Protein AF-B4VQJ8-F1 (afdb_monomer_lite)

Structure (mmCIF, N/CA/C/O backbone):
data_AF-B4VQJ8-F1
#
_entry.id   AF-B4VQJ8-F1
#
loop_
_atom_site.group_PDB
_atom_site.id
_atom_site.type_symbol
_atom_site.label_atom_id
_atom_site.label_alt_id
_atom_site.label_comp_id
_atom_site.label_asym_id
_atom_site.label_entity_id
_atom_site.label_seq_id
_atom_site.pdbx_PDB_ins_code
_atom_site.Cartn_x
_atom_site.Cartn_y
_atom_site.Cartn_z
_atom_site.occupancy
_atom_site.B_iso_or_equiv
_atom_site.auth_seq_id
_atom_site.auth_comp_id
_atom_site.auth_asym_id
_atom_site.auth_atom_id
_atom_site.pdbx_PDB_model_num
ATOM 1 N N . MET A 1 1 ? 27.240 -15.253 -35.446 1.00 34.94 1 MET A N 1
ATOM 2 C CA . MET A 1 1 ? 26.456 -14.001 -35.443 1.00 34.94 1 MET A CA 1
ATOM 3 C C . MET A 1 1 ? 25.886 -13.835 -34.052 1.00 34.94 1 MET A C 1
ATOM 5 O O . MET A 1 1 ? 25.059 -14.641 -33.654 1.00 34.94 1 MET A O 1
ATOM 9 N N . ILE A 1 2 ? 26.423 -12.882 -33.299 1.00 39.56 2 ILE A N 1
ATOM 10 C CA . ILE A 1 2 ? 26.014 -12.545 -31.933 1.00 39.56 2 ILE A CA 1
ATOM 11 C C . ILE A 1 2 ? 25.240 -11.239 -32.060 1.00 39.56 2 ILE A C 1
ATOM 13 O O . ILE A 1 2 ? 25.843 -10.273 -32.506 1.00 39.56 2 ILE A O 1
ATOM 17 N N . LEU A 1 3 ? 23.948 -11.214 -31.733 1.00 41.56 3 LEU A N 1
ATOM 18 C CA . LEU A 1 3 ? 23.162 -9.979 -31.613 1.00 41.56 3 LEU A CA 1
ATOM 19 C C . LEU A 1 3 ? 21.917 -10.238 -30.754 1.00 41.56 3 LEU A C 1
ATOM 21 O O . LEU A 1 3 ? 20.808 -10.287 -31.264 1.00 41.56 3 LEU A O 1
ATOM 25 N N . LEU A 1 4 ? 22.104 -10.434 -29.453 1.00 49.09 4 LEU A N 1
ATOM 26 C CA . LEU A 1 4 ? 21.057 -10.271 -28.442 1.00 49.09 4 LEU A CA 1
ATOM 27 C C . LEU A 1 4 ? 21.780 -9.966 -27.130 1.00 49.09 4 LEU A C 1
ATOM 29 O O . LEU A 1 4 ? 22.467 -10.868 -26.673 1.00 49.09 4 LEU A O 1
ATOM 33 N N . THR A 1 5 ? 21.660 -8.740 -26.595 1.00 49.84 5 THR A N 1
ATOM 34 C CA . THR A 1 5 ? 21.696 -8.372 -25.151 1.00 49.84 5 THR A CA 1
ATOM 35 C C . THR A 1 5 ? 22.215 -6.940 -24.922 1.00 49.84 5 THR A C 1
ATOM 37 O O . THR A 1 5 ? 23.310 -6.780 -24.401 1.00 49.84 5 THR A O 1
ATOM 40 N N . GLU A 1 6 ? 21.461 -5.889 -25.267 1.00 45.12 6 GLU A N 1
ATOM 41 C CA . GLU A 1 6 ? 21.788 -4.513 -24.809 1.00 45.12 6 GLU A CA 1
ATOM 42 C C . GLU A 1 6 ? 20.552 -3.625 -24.517 1.00 45.12 6 GLU A C 1
ATOM 44 O O . GLU A 1 6 ? 20.666 -2.405 -24.513 1.00 45.12 6 GLU A O 1
ATOM 49 N N . GLN A 1 7 ? 19.359 -4.184 -24.254 1.00 49.28 7 GLN A N 1
ATOM 50 C CA . GLN A 1 7 ? 18.162 -3.364 -23.941 1.00 49.28 7 GLN A CA 1
ATOM 51 C C . GLN A 1 7 ? 17.469 -3.654 -22.597 1.00 49.28 7 GLN A C 1
ATOM 53 O O . GLN A 1 7 ? 16.634 -2.859 -22.177 1.00 49.28 7 GLN A O 1
ATOM 58 N N . ASP A 1 8 ? 17.855 -4.703 -21.865 1.00 50.16 8 ASP A N 1
ATOM 59 C CA . ASP A 1 8 ? 17.151 -5.106 -20.630 1.00 50.16 8 ASP A CA 1
ATOM 60 C C . ASP A 1 8 ? 17.689 -4.454 -19.340 1.00 50.16 8 ASP A C 1
ATOM 62 O O . ASP A 1 8 ? 17.115 -4.637 -18.272 1.00 50.16 8 ASP A O 1
ATOM 66 N N . ILE A 1 9 ? 18.785 -3.687 -19.402 1.00 49.84 9 ILE A N 1
ATOM 67 C CA . ILE A 1 9 ? 19.432 -3.127 -18.196 1.00 49.84 9 ILE A CA 1
ATOM 68 C C . ILE A 1 9 ? 18.798 -1.789 -17.753 1.00 49.84 9 ILE A C 1
ATOM 70 O O . ILE A 1 9 ? 18.980 -1.380 -16.610 1.00 49.84 9 ILE A O 1
ATOM 74 N N . ASP A 1 10 ? 18.000 -1.123 -18.595 1.00 58.31 10 ASP A N 1
ATOM 75 C CA . ASP A 1 10 ? 17.595 0.276 -18.348 1.00 58.31 10 ASP A CA 1
ATOM 76 C C . ASP A 1 10 ? 16.157 0.435 -17.799 1.00 58.31 10 ASP A C 1
ATOM 78 O O . ASP A 1 10 ? 15.882 1.274 -16.939 1.00 58.31 10 ASP A O 1
ATOM 82 N N . ILE A 1 11 ? 15.213 -0.409 -18.231 1.00 59.53 11 ILE A N 1
ATOM 83 C CA . ILE A 1 11 ? 13.787 -0.257 -17.876 1.00 59.53 11 ILE A CA 1
ATOM 84 C C . ILE A 1 11 ? 13.523 -0.652 -16.415 1.00 59.53 11 ILE A C 1
ATOM 86 O O . ILE A 1 11 ? 12.780 0.036 -15.702 1.00 59.53 11 ILE A O 1
ATOM 90 N N . ASP A 1 12 ? 14.166 -1.719 -15.943 1.00 67.44 12 ASP A N 1
ATOM 91 C CA . ASP A 1 12 ? 14.008 -2.209 -14.573 1.00 67.44 12 ASP A CA 1
ATOM 92 C C . ASP A 1 12 ? 14.596 -1.235 -13.540 1.00 67.44 12 ASP A C 1
ATOM 94 O O . ASP A 1 12 ? 14.020 -1.054 -12.463 1.00 67.44 12 ASP A O 1
ATOM 98 N N . ASP A 1 13 ? 15.709 -0.568 -13.863 1.00 76.56 13 ASP A N 1
ATOM 99 C CA . ASP A 1 13 ? 16.359 0.391 -12.962 1.00 76.56 13 ASP A CA 1
ATOM 100 C C . ASP A 1 13 ? 15.559 1.698 -12.849 1.00 76.56 13 ASP A C 1
ATOM 102 O O . ASP A 1 13 ? 15.301 2.187 -11.745 1.00 76.56 13 ASP A O 1
ATOM 106 N N . ILE A 1 14 ? 15.060 2.228 -13.974 1.00 78.81 14 ILE A N 1
ATOM 107 C CA . ILE A 1 14 ? 14.169 3.400 -13.983 1.00 78.81 14 ILE A CA 1
ATOM 108 C C . ILE A 1 14 ? 12.890 3.112 -13.187 1.00 78.81 14 ILE A C 1
ATOM 110 O O . ILE A 1 14 ? 12.455 3.931 -12.370 1.00 78.81 14 ILE A O 1
ATOM 114 N N . THR A 1 15 ? 12.297 1.935 -13.387 1.00 82.44 15 THR A N 1
ATOM 115 C CA . THR A 1 15 ? 11.051 1.548 -12.716 1.00 82.44 15 THR A CA 1
ATOM 116 C C . THR A 1 15 ? 11.261 1.333 -11.219 1.00 82.44 15 THR A C 1
ATOM 118 O O . THR A 1 15 ? 10.442 1.782 -10.413 1.00 82.44 15 THR A O 1
ATOM 121 N N . ARG A 1 16 ? 12.387 0.735 -10.815 1.00 83.81 16 ARG A N 1
ATOM 122 C CA . ARG A 1 16 ? 12.763 0.574 -9.404 1.00 83.81 16 ARG A CA 1
ATOM 123 C C . ARG A 1 16 ? 12.994 1.917 -8.714 1.00 83.81 16 ARG A C 1
ATOM 125 O O . ARG A 1 16 ? 12.461 2.139 -7.630 1.00 83.81 16 ARG A O 1
ATOM 132 N N . LYS A 1 17 ? 13.700 2.851 -9.358 1.00 86.62 17 LYS A N 1
ATOM 133 C CA . LYS A 1 17 ? 13.874 4.219 -8.836 1.00 86.62 17 LYS A CA 1
ATOM 134 C C . LYS A 1 17 ? 12.536 4.935 -8.671 1.00 86.62 17 LYS A C 1
ATOM 136 O O . LYS A 1 17 ? 12.308 5.624 -7.674 1.00 86.62 17 LYS A O 1
ATOM 141 N N . ARG A 1 18 ? 11.620 4.756 -9.628 1.00 87.62 18 ARG A N 1
ATOM 142 C CA . ARG A 1 18 ? 10.264 5.310 -9.539 1.00 87.62 18 ARG A CA 1
ATOM 143 C C . ARG A 1 18 ? 9.467 4.681 -8.394 1.00 87.62 18 ARG A C 1
ATOM 145 O O . ARG A 1 18 ? 8.805 5.411 -7.663 1.00 87.62 18 ARG A O 1
ATOM 152 N N . TRP A 1 19 ? 9.571 3.368 -8.193 1.00 89.06 19 TRP A N 1
ATOM 153 C CA . TRP A 1 19 ? 8.990 2.663 -7.046 1.00 89.06 19 TRP A CA 1
ATOM 154 C C . TRP A 1 19 ? 9.498 3.214 -5.709 1.00 89.06 19 TRP A C 1
ATOM 156 O O . TRP A 1 19 ? 8.702 3.503 -4.815 1.00 89.06 19 TRP A O 1
ATOM 166 N N . GLU A 1 20 ? 10.809 3.402 -5.568 1.00 88.06 20 GLU A N 1
ATOM 167 C CA . GLU A 1 20 ? 11.395 3.918 -4.329 1.00 88.06 20 GLU A CA 1
ATOM 168 C C . GLU A 1 20 ? 10.871 5.318 -3.996 1.00 88.06 20 GLU A C 1
ATOM 170 O O . GLU A 1 20 ? 10.449 5.590 -2.867 1.00 88.06 20 GLU A O 1
ATOM 175 N N . ARG A 1 21 ? 10.843 6.189 -5.009 1.00 87.56 21 ARG A N 1
ATOM 176 C CA . ARG A 1 21 ? 10.360 7.564 -4.891 1.00 87.56 21 ARG A CA 1
ATOM 177 C C . ARG A 1 21 ? 8.866 7.635 -4.571 1.00 87.56 21 ARG A C 1
ATOM 179 O O . ARG A 1 21 ? 8.484 8.381 -3.673 1.00 87.56 21 ARG A O 1
ATOM 186 N N . ASP A 1 22 ? 8.042 6.887 -5.304 1.00 87.00 22 ASP A N 1
ATOM 187 C CA . ASP A 1 22 ? 6.585 7.050 -5.288 1.00 87.00 22 ASP A CA 1
ATOM 188 C C . ASP A 1 22 ? 5.896 6.154 -4.246 1.00 87.00 22 ASP A C 1
ATOM 190 O O . ASP A 1 22 ? 4.792 6.481 -3.816 1.00 87.00 22 ASP A O 1
ATOM 194 N N . ILE A 1 23 ? 6.513 5.039 -3.834 1.00 90.00 23 ILE A N 1
ATOM 195 C CA . ILE A 1 23 ? 5.898 4.030 -2.956 1.00 90.00 23 ILE A CA 1
ATOM 196 C C . ILE A 1 23 ? 6.717 3.801 -1.690 1.00 90.00 23 ILE A C 1
ATOM 198 O O . ILE A 1 23 ? 6.219 4.043 -0.591 1.00 90.00 23 ILE A O 1
ATOM 202 N N . TYR A 1 24 ? 7.969 3.352 -1.816 1.00 84.06 24 TYR A N 1
ATOM 203 C CA . TYR A 1 24 ? 8.758 2.898 -0.663 1.00 84.06 24 TYR A CA 1
ATOM 204 C C . TYR A 1 24 ? 8.932 4.002 0.390 1.00 84.06 24 TYR A C 1
ATOM 206 O O . TYR A 1 24 ? 8.668 3.796 1.576 1.00 84.06 24 TYR A O 1
ATOM 214 N N . ASN A 1 25 ? 9.257 5.220 -0.048 1.00 87.75 25 ASN A N 1
ATOM 215 C CA . ASN A 1 25 ? 9.428 6.366 0.849 1.00 87.75 25 ASN A CA 1
ATOM 216 C C . ASN A 1 25 ? 8.126 6.825 1.530 1.00 87.75 25 ASN A C 1
ATOM 218 O O . ASN A 1 25 ? 8.166 7.572 2.509 1.00 87.75 25 ASN A O 1
ATOM 222 N N . ARG A 1 26 ? 6.963 6.349 1.071 1.00 92.31 26 ARG A N 1
ATOM 223 C CA . ARG A 1 26 ? 5.652 6.653 1.667 1.00 92.31 26 ARG A CA 1
ATOM 224 C C . ARG A 1 26 ? 5.248 5.678 2.763 1.00 92.31 26 ARG A C 1
ATOM 226 O O . ARG A 1 26 ? 4.160 5.803 3.320 1.00 92.31 26 ARG A O 1
ATOM 233 N N . PHE A 1 27 ? 6.127 4.748 3.136 1.00 92.38 27 PHE A N 1
ATOM 234 C CA . PHE A 1 27 ? 5.904 3.843 4.261 1.00 92.38 27 PHE A CA 1
ATOM 235 C C . PHE A 1 27 ? 5.536 4.599 5.546 1.00 92.38 27 PHE A C 1
ATOM 237 O O . PHE A 1 27 ? 4.595 4.227 6.249 1.00 92.38 27 PHE A O 1
ATOM 244 N N . LYS A 1 28 ? 6.235 5.704 5.834 1.00 92.62 28 LYS A N 1
ATOM 245 C CA . LYS A 1 28 ? 5.960 6.532 7.016 1.00 92.62 28 LYS A CA 1
ATOM 246 C C . LYS A 1 28 ? 4.565 7.162 6.961 1.00 92.62 28 LYS A C 1
ATOM 248 O O . LYS A 1 28 ? 3.825 7.070 7.933 1.00 92.62 28 LYS A O 1
ATOM 253 N N . GLU A 1 29 ? 4.185 7.724 5.815 1.00 94.88 29 GLU A N 1
ATOM 254 C CA . GLU A 1 29 ? 2.846 8.288 5.601 1.00 94.88 29 GLU A CA 1
ATOM 255 C C . GLU A 1 29 ? 1.758 7.217 5.793 1.00 94.88 29 GLU A C 1
ATOM 257 O O . GLU A 1 29 ? 0.757 7.443 6.472 1.00 94.88 29 GLU A O 1
ATOM 262 N N . ALA A 1 30 ? 1.976 6.021 5.244 1.00 94.12 30 ALA A N 1
ATOM 263 C CA . ALA A 1 30 ? 1.074 4.887 5.389 1.00 94.12 30 ALA A CA 1
ATOM 264 C C . ALA A 1 30 ? 0.912 4.466 6.863 1.00 94.12 30 ALA A C 1
ATOM 266 O O . ALA A 1 30 ? -0.211 4.247 7.321 1.00 94.12 30 ALA A O 1
ATOM 267 N N . ARG A 1 31 ? 2.013 4.424 7.629 1.00 94.75 31 ARG A N 1
ATOM 268 C CA . ARG A 1 31 ? 1.995 4.152 9.078 1.00 94.75 31 ARG A CA 1
ATOM 269 C C . ARG A 1 31 ? 1.264 5.224 9.879 1.00 94.75 31 ARG A C 1
ATOM 271 O O . ARG A 1 31 ? 0.540 4.883 10.809 1.00 94.75 31 ARG A O 1
ATOM 278 N N . GLU A 1 32 ? 1.430 6.496 9.530 1.00 94.62 32 GLU A N 1
ATOM 279 C CA . GLU A 1 32 ? 0.748 7.611 10.198 1.00 94.62 32 GLU A CA 1
ATOM 280 C C . GLU A 1 32 ? -0.763 7.601 9.924 1.00 94.62 32 GLU A C 1
ATOM 282 O O . GLU A 1 32 ? -1.565 7.829 10.832 1.00 94.62 32 GLU A O 1
ATOM 287 N N . ARG A 1 33 ? -1.175 7.287 8.689 1.00 94.94 33 ARG A N 1
ATOM 288 C CA . ARG A 1 33 ? -2.595 7.211 8.306 1.00 94.94 33 ARG A CA 1
ATOM 289 C C . ARG A 1 33 ? -3.303 5.981 8.879 1.00 94.94 33 ARG A C 1
ATOM 291 O O . ARG A 1 33 ? -4.488 6.078 9.218 1.00 94.94 33 ARG A O 1
ATOM 298 N N . PHE A 1 34 ? -2.601 4.850 8.984 1.00 95.19 34 PHE A N 1
ATOM 299 C CA . PHE A 1 34 ? -3.143 3.545 9.380 1.00 95.19 34 PHE A CA 1
ATOM 300 C C . PHE A 1 34 ? -2.325 2.895 10.514 1.00 95.19 34 PHE A C 1
ATOM 302 O O . PHE A 1 34 ? -1.658 1.882 10.298 1.00 95.19 34 PHE A O 1
ATOM 309 N N . PRO A 1 35 ? -2.366 3.440 11.744 1.00 94.69 35 PRO A N 1
ATOM 310 C CA . PRO A 1 35 ? -1.531 2.968 12.851 1.00 94.69 35 PRO A CA 1
ATOM 311 C C . PRO A 1 35 ? -1.792 1.513 13.269 1.00 94.69 35 PRO A C 1
ATOM 313 O O . PRO A 1 35 ? -0.862 0.850 13.732 1.00 94.69 35 PRO A O 1
ATOM 316 N N . GLU A 1 36 ? -3.001 0.990 13.058 1.00 94.31 36 GLU A N 1
ATOM 317 C CA . GLU A 1 36 ? -3.374 -0.400 13.380 1.00 94.31 36 GLU A CA 1
ATOM 318 C C . GLU A 1 36 ? -2.969 -1.410 12.290 1.00 94.31 36 GLU A C 1
ATOM 320 O O . GLU A 1 36 ? -3.263 -2.598 12.407 1.00 94.31 36 GLU A O 1
ATOM 325 N N . PHE A 1 37 ? -2.307 -0.953 11.224 1.00 95.31 37 PHE A N 1
ATOM 326 C CA . PHE A 1 37 ? -1.887 -1.781 10.098 1.00 95.31 37 PHE A CA 1
ATOM 327 C C . PHE A 1 37 ? -0.400 -1.615 9.806 1.00 95.31 37 PHE A C 1
ATOM 329 O O . PHE A 1 37 ? 0.132 -0.506 9.832 1.00 95.31 37 PHE A O 1
ATOM 336 N N . PHE A 1 38 ? 0.276 -2.701 9.463 1.00 95.31 38 PHE A N 1
ATOM 337 C CA . PHE A 1 38 ? 1.631 -2.671 8.938 1.00 95.31 38 PHE A CA 1
ATOM 338 C C . PHE A 1 38 ? 1.589 -2.605 7.402 1.00 95.31 38 PHE A C 1
ATOM 340 O O . PHE A 1 38 ? 1.065 -3.529 6.782 1.00 95.31 38 PHE A O 1
ATOM 347 N N . PRO A 1 39 ? 2.083 -1.527 6.767 1.00 96.06 39 PRO A N 1
ATOM 348 C CA . PRO A 1 39 ? 2.184 -1.444 5.318 1.00 96.06 39 PRO A CA 1
ATOM 349 C C . PRO A 1 39 ? 3.252 -2.418 4.822 1.00 96.06 39 PRO A C 1
ATOM 351 O O . PRO A 1 39 ? 4.391 -2.378 5.272 1.00 96.06 39 PRO A O 1
ATOM 354 N N . CYS A 1 40 ? 2.896 -3.260 3.870 1.00 94.75 40 CYS A N 1
ATOM 355 C CA . CYS A 1 40 ? 3.786 -4.200 3.211 1.00 94.75 40 CYS A CA 1
ATOM 356 C C . CYS A 1 40 ? 3.893 -3.789 1.743 1.00 94.75 40 CYS A C 1
ATOM 358 O O . CYS A 1 40 ? 2.934 -3.938 0.980 1.00 94.75 40 CYS A O 1
ATOM 360 N N . PHE A 1 41 ? 5.044 -3.232 1.366 1.00 94.75 41 PHE A N 1
ATOM 361 C CA . PHE A 1 41 ? 5.340 -2.815 -0.003 1.00 94.75 41 PHE A CA 1
ATOM 362 C C . PHE A 1 41 ? 6.468 -3.683 -0.537 1.00 94.75 41 PHE A C 1
ATOM 364 O O . PHE A 1 41 ? 7.613 -3.557 -0.105 1.00 94.75 41 PHE A O 1
ATOM 371 N N . GLU A 1 42 ? 6.147 -4.552 -1.484 1.00 92.38 42 GLU A N 1
ATOM 372 C CA . GLU A 1 42 ? 7.110 -5.476 -2.063 1.00 92.38 42 GLU A CA 1
ATOM 373 C C . GLU A 1 42 ? 7.211 -5.297 -3.567 1.00 92.38 42 GLU A C 1
ATOM 375 O O . GLU A 1 42 ? 6.207 -5.116 -4.253 1.00 92.38 42 GLU A O 1
ATOM 380 N N . LEU A 1 43 ? 8.436 -5.412 -4.071 1.00 91.19 43 LEU A N 1
ATOM 381 C CA . LEU A 1 43 ? 8.749 -5.468 -5.489 1.00 91.19 43 LEU A CA 1
ATOM 382 C C . LEU A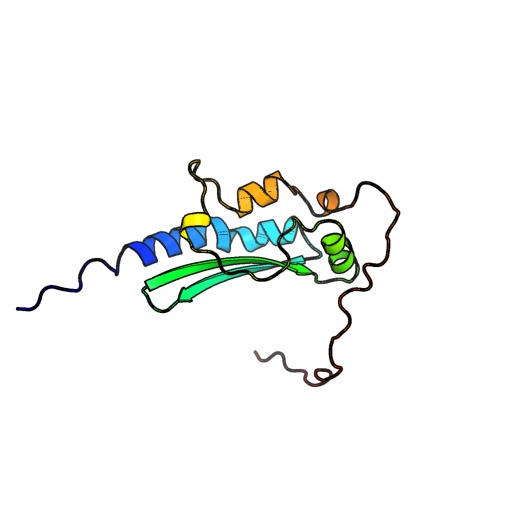 1 43 ? 9.562 -6.742 -5.730 1.00 91.19 43 LEU A C 1
ATOM 384 O O . LEU A 1 43 ? 10.604 -6.942 -5.103 1.00 91.19 43 LEU A O 1
ATOM 388 N N . ARG A 1 44 ? 9.088 -7.618 -6.616 1.00 90.00 44 ARG A N 1
ATOM 389 C CA . ARG A 1 44 ? 9.739 -8.889 -6.959 1.00 90.00 44 ARG A CA 1
ATOM 390 C C . ARG A 1 44 ? 9.961 -8.976 -8.463 1.00 90.00 44 ARG A C 1
ATOM 392 O O . ARG A 1 44 ? 9.147 -8.494 -9.246 1.00 90.00 44 ARG A O 1
ATOM 399 N N . ASN A 1 45 ? 11.058 -9.615 -8.859 1.00 86.38 45 ASN A N 1
ATOM 400 C CA . ASN A 1 45 ? 11.316 -9.957 -10.254 1.00 86.38 45 ASN A CA 1
ATOM 401 C C . ASN A 1 45 ? 10.964 -11.434 -10.463 1.00 86.38 45 ASN A C 1
ATOM 403 O O . ASN A 1 45 ? 11.474 -12.294 -9.741 1.00 86.38 45 ASN A O 1
ATOM 407 N N . TYR A 1 46 ? 10.065 -11.718 -11.401 1.00 81.19 46 TYR A N 1
ATOM 408 C CA . TYR A 1 46 ? 9.710 -13.085 -11.779 1.00 81.19 46 TYR A CA 1
ATOM 409 C C . TYR A 1 46 ? 10.509 -13.514 -13.018 1.00 81.19 46 TYR A C 1
ATOM 411 O O . TYR A 1 46 ? 10.896 -12.664 -13.824 1.00 81.19 46 TYR A O 1
ATOM 419 N N . PRO A 1 47 ? 10.758 -14.827 -13.205 1.00 66.69 47 PRO A N 1
ATOM 420 C CA . PRO A 1 47 ? 11.383 -15.324 -14.427 1.00 66.69 47 PRO A CA 1
ATOM 421 C C . PRO A 1 47 ? 10.608 -14.792 -15.642 1.00 66.69 47 PRO A C 1
ATOM 423 O O . PRO A 1 47 ? 9.378 -14.766 -15.610 1.00 66.69 47 PRO A O 1
ATOM 426 N N . VAL A 1 48 ? 11.334 -14.368 -16.687 1.00 71.19 48 VAL A N 1
ATOM 427 C CA . VAL A 1 48 ? 10.879 -13.549 -17.841 1.00 71.19 48 VAL A CA 1
ATOM 428 C C . VAL A 1 48 ? 11.017 -12.017 -17.651 1.00 71.19 48 VAL A C 1
ATOM 430 O O . VAL A 1 48 ? 10.319 -11.265 -18.318 1.00 71.19 48 VAL A O 1
ATOM 433 N N . ASN A 1 49 ? 11.938 -11.531 -16.803 1.00 64.31 49 ASN A N 1
ATOM 434 C CA . ASN A 1 49 ? 12.275 -10.095 -16.657 1.00 64.31 49 ASN A CA 1
ATOM 435 C C . ASN A 1 49 ? 11.038 -9.198 -16.490 1.00 64.31 49 ASN A C 1
ATOM 437 O O . ASN A 1 49 ? 10.896 -8.166 -17.142 1.00 64.31 49 ASN A O 1
ATOM 441 N N . ARG A 1 50 ? 10.088 -9.631 -15.659 1.00 80.31 50 ARG A N 1
ATOM 442 C CA . ARG A 1 50 ? 8.890 -8.845 -15.362 1.00 80.31 50 ARG A CA 1
ATOM 443 C C . ARG A 1 50 ? 8.887 -8.491 -13.890 1.00 80.31 50 ARG A C 1
ATOM 445 O O . ARG A 1 50 ? 8.906 -9.372 -13.026 1.00 80.31 50 ARG A O 1
ATOM 452 N N . LEU A 1 51 ? 8.838 -7.192 -13.624 1.00 88.50 51 LEU A N 1
ATOM 453 C CA . LEU A 1 51 ? 8.667 -6.644 -12.289 1.00 88.50 51 LEU A CA 1
ATOM 454 C C . LEU A 1 51 ? 7.202 -6.750 -11.867 1.00 88.50 51 LEU A C 1
ATOM 456 O O . LEU A 1 51 ? 6.286 -6.374 -12.598 1.00 88.50 51 LEU A O 1
ATOM 460 N N . TYR A 1 52 ? 6.995 -7.240 -10.654 1.00 91.69 52 TYR A N 1
ATOM 461 C CA . TYR A 1 52 ? 5.694 -7.304 -10.010 1.00 91.69 52 TYR A CA 1
ATOM 462 C C . TYR A 1 52 ? 5.764 -6.607 -8.665 1.00 91.69 52 TYR A C 1
ATOM 464 O O . TYR A 1 52 ? 6.764 -6.716 -7.956 1.00 91.69 52 TYR A O 1
ATOM 472 N N . TYR A 1 53 ? 4.680 -5.943 -8.290 1.00 93.38 53 TYR A N 1
ATOM 473 C CA . TYR A 1 53 ? 4.549 -5.299 -6.993 1.00 93.38 53 TYR A CA 1
ATOM 474 C C . TYR A 1 53 ? 3.405 -5.890 -6.181 1.00 93.38 53 TYR A C 1
ATOM 476 O O . TYR A 1 53 ? 2.430 -6.399 -6.730 1.00 93.38 53 TYR A O 1
ATOM 484 N N . SER A 1 54 ? 3.519 -5.765 -4.866 1.00 94.62 54 SER A N 1
ATOM 485 C CA . SER A 1 54 ? 2.451 -5.999 -3.905 1.00 94.62 54 SER A CA 1
ATOM 486 C C . SER A 1 54 ? 2.402 -4.812 -2.950 1.00 94.62 54 SER A C 1
ATOM 488 O O . SER A 1 54 ? 3.421 -4.411 -2.387 1.00 94.62 54 SER A O 1
ATOM 490 N N . ILE A 1 55 ? 1.217 -4.227 -2.795 1.00 95.25 55 ILE A N 1
ATOM 491 C CA . ILE A 1 55 ? 0.925 -3.201 -1.793 1.00 95.25 55 ILE A CA 1
ATOM 492 C C . ILE A 1 55 ? -0.258 -3.715 -0.989 1.00 95.25 55 ILE A C 1
ATOM 494 O O . ILE A 1 55 ? -1.368 -3.820 -1.507 1.00 95.25 55 ILE A O 1
ATOM 498 N N . HIS A 1 56 ? -0.019 -4.042 0.273 1.00 95.62 56 HIS A N 1
ATOM 499 C CA . HIS A 1 56 ? -1.067 -4.473 1.187 1.00 95.62 56 HIS A CA 1
ATOM 500 C C . HIS A 1 56 ? -0.774 -4.004 2.611 1.00 95.62 56 HIS A C 1
ATOM 502 O O . HIS A 1 56 ? 0.313 -3.526 2.919 1.00 95.62 56 HIS A O 1
ATOM 508 N N . PHE A 1 57 ? -1.774 -4.092 3.475 1.00 95.88 57 PHE A N 1
ATOM 509 C CA . PHE A 1 57 ? -1.737 -3.603 4.844 1.00 95.88 57 PHE A CA 1
ATOM 510 C C . PHE A 1 57 ? -2.111 -4.744 5.779 1.00 95.88 57 PHE A C 1
ATOM 512 O O . PHE A 1 57 ? -3.284 -5.094 5.915 1.00 95.88 57 PHE A O 1
ATOM 519 N N . GLN A 1 58 ? -1.105 -5.326 6.425 1.00 94.94 58 GLN A N 1
ATOM 520 C CA . GLN A 1 58 ? -1.305 -6.417 7.364 1.00 94.94 58 GLN A CA 1
ATOM 521 C C . GLN A 1 58 ? -1.907 -5.870 8.669 1.00 94.94 58 GLN A C 1
ATOM 523 O O . GLN A 1 58 ? -1.345 -4.940 9.255 1.00 94.94 58 GLN A O 1
ATOM 528 N N . PRO A 1 59 ? -3.042 -6.398 9.153 1.00 93.62 59 PRO A N 1
ATOM 529 C CA . PRO A 1 59 ? -3.613 -5.957 10.420 1.00 93.62 59 PRO A CA 1
ATOM 530 C C . PRO A 1 59 ? -2.673 -6.308 11.582 1.00 93.62 59 PRO A C 1
ATOM 532 O O . PRO A 1 59 ? -2.161 -7.422 11.666 1.00 93.62 59 PRO A O 1
ATOM 535 N N . LEU A 1 60 ? -2.445 -5.352 12.485 1.00 92.56 60 LEU A N 1
ATOM 536 C CA . LEU A 1 60 ? -1.634 -5.549 13.696 1.00 92.56 60 LEU A CA 1
ATOM 537 C C . LEU A 1 60 ? -2.482 -5.858 14.931 1.00 92.5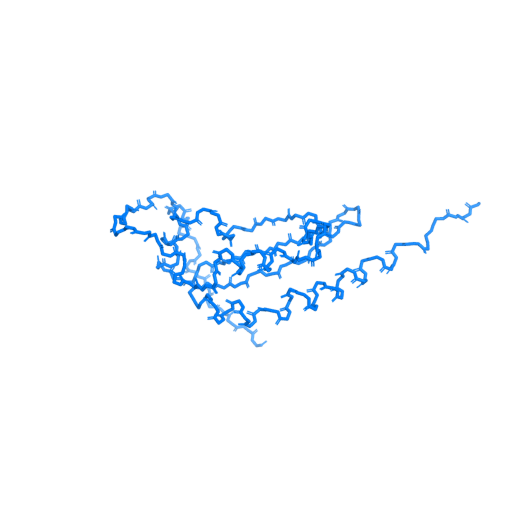6 60 LEU A C 1
ATOM 539 O O . LEU A 1 60 ? -1.955 -6.303 15.950 1.00 92.56 60 LEU A O 1
ATOM 543 N N . THR A 1 61 ? -3.786 -5.588 14.868 1.00 89.88 61 THR A N 1
ATOM 544 C CA . THR A 1 61 ? -4.699 -5.735 16.002 1.00 89.88 61 THR A CA 1
ATOM 545 C C . THR A 1 61 ? -5.996 -6.418 15.599 1.00 89.88 61 THR A C 1
ATOM 547 O O . THR A 1 61 ? -6.440 -6.338 14.454 1.00 89.88 61 THR A O 1
ATOM 550 N N . GLN A 1 62 ? -6.674 -7.013 16.582 1.00 87.50 62 GLN A N 1
ATOM 551 C CA . GLN A 1 62 ? -8.012 -7.589 16.395 1.00 87.50 62 GLN A CA 1
ATOM 552 C C . GLN A 1 62 ? -9.033 -6.554 15.905 1.00 87.50 62 GLN A C 1
ATOM 554 O O . GLN A 1 62 ? -10.017 -6.893 15.249 1.00 87.50 62 GLN A O 1
ATOM 559 N N . TYR A 1 63 ? -8.826 -5.276 16.239 1.00 87.06 63 TYR A N 1
ATOM 560 C CA . TYR A 1 63 ? -9.652 -4.195 15.718 1.00 87.06 63 TYR A CA 1
ATOM 561 C C . TYR A 1 63 ? -9.455 -4.048 14.203 1.00 87.06 63 TYR A C 1
ATOM 563 O O . TYR A 1 63 ? -10.442 -4.013 13.468 1.00 87.06 63 TYR A O 1
ATOM 571 N N . ALA A 1 64 ? -8.205 -4.018 13.732 1.00 89.75 64 ALA A N 1
ATOM 572 C CA . ALA A 1 64 ? -7.883 -3.955 12.309 1.00 89.75 64 ALA A CA 1
ATOM 573 C C . ALA A 1 64 ? -8.409 -5.170 11.530 1.00 89.75 64 ALA A C 1
ATOM 575 O O . ALA A 1 64 ? -9.007 -4.984 10.472 1.00 89.75 64 ALA A O 1
ATOM 576 N N . GLU A 1 65 ? -8.270 -6.382 12.077 1.00 89.12 65 GLU A N 1
ATOM 577 C CA . GLU A 1 65 ? -8.802 -7.620 11.480 1.00 89.12 65 GLU A CA 1
ATOM 578 C C . GLU A 1 65 ? -10.311 -7.543 11.235 1.00 89.12 65 GLU A C 1
ATOM 580 O O . GLU A 1 65 ? -10.803 -7.882 10.165 1.00 89.12 65 GLU A O 1
ATOM 585 N N . ARG A 1 66 ? -11.075 -7.028 12.197 1.00 86.75 66 ARG A N 1
ATOM 586 C CA . ARG A 1 66 ? -12.523 -6.863 12.021 1.00 86.75 66 ARG A CA 1
ATOM 587 C C . ARG A 1 66 ? -12.867 -5.763 11.017 1.00 86.75 66 ARG A C 1
ATOM 589 O O . ARG A 1 66 ? -13.833 -5.885 10.269 1.00 86.75 66 ARG A O 1
ATOM 596 N N . VAL A 1 67 ? -12.092 -4.678 11.002 1.00 87.44 67 VAL A N 1
ATOM 597 C CA . VAL A 1 67 ? -12.296 -3.548 10.084 1.00 87.44 67 VAL A CA 1
ATOM 598 C C . VAL A 1 67 ? -12.147 -3.978 8.622 1.00 87.44 67 VAL A C 1
ATOM 600 O O . VAL A 1 67 ? -12.973 -3.586 7.794 1.00 87.44 67 VAL A O 1
ATOM 603 N N . ILE A 1 68 ? -11.149 -4.810 8.301 1.00 88.69 68 ILE A N 1
ATOM 604 C CA . ILE A 1 68 ? -10.938 -5.295 6.925 1.00 88.69 68 ILE A CA 1
ATOM 605 C C . ILE A 1 68 ? -12.058 -6.216 6.453 1.00 88.69 68 ILE A C 1
ATOM 607 O O . ILE A 1 68 ? -12.441 -6.145 5.289 1.00 88.69 68 ILE A O 1
ATOM 611 N N . CYS A 1 69 ? -12.680 -6.991 7.347 1.00 83.94 69 CYS A N 1
ATOM 612 C CA . CYS A 1 69 ? -13.825 -7.815 6.970 1.00 83.94 69 CYS A CA 1
ATOM 613 C C . CYS A 1 69 ? -15.034 -6.989 6.502 1.00 83.94 69 CYS A C 1
ATOM 615 O O . CYS A 1 69 ? -15.845 -7.461 5.708 1.00 83.94 69 CYS A O 1
ATOM 617 N N . HIS A 1 70 ? -15.154 -5.750 6.980 1.00 82.75 70 HIS A N 1
ATOM 618 C CA . HIS A 1 70 ? -16.200 -4.816 6.562 1.00 82.75 70 HIS A C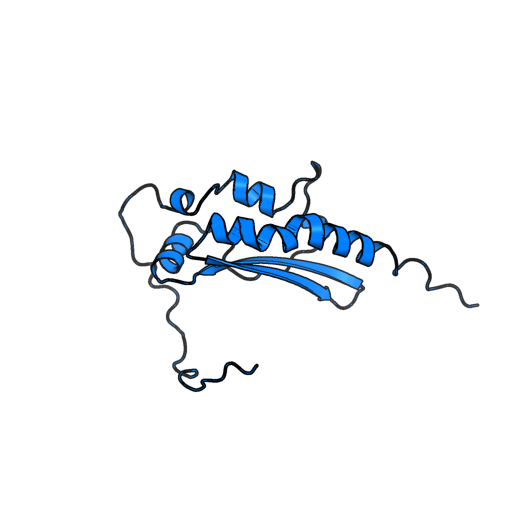A 1
ATOM 619 C C . HIS A 1 70 ? -15.753 -3.865 5.444 1.00 82.75 70 HIS A C 1
ATOM 621 O O . HIS A 1 70 ? -16.576 -3.112 4.924 1.00 82.75 70 HIS A O 1
ATOM 627 N N . THR A 1 71 ? -14.476 -3.911 5.060 1.00 86.06 71 THR A N 1
ATOM 628 C CA . THR A 1 71 ? -13.883 -3.061 4.023 1.00 86.06 71 THR A CA 1
ATOM 629 C C . THR A 1 71 ? -13.083 -3.929 3.045 1.00 86.06 71 THR A C 1
ATOM 631 O O . THR A 1 71 ? -11.856 -3.831 3.005 1.00 86.06 71 THR A O 1
ATOM 634 N N . PRO A 1 72 ? -13.749 -4.786 2.244 1.00 82.81 72 PRO A N 1
ATOM 635 C CA . PRO A 1 72 ? -13.068 -5.736 1.355 1.00 82.81 72 PRO A CA 1
ATOM 636 C C . PRO A 1 72 ? -12.203 -5.045 0.293 1.00 82.81 72 PRO A C 1
ATOM 638 O O . PRO A 1 72 ? -11.238 -5.616 -0.199 1.00 82.81 72 PRO A O 1
ATOM 641 N N . ASP A 1 73 ? -12.530 -3.795 -0.026 1.00 87.31 73 ASP A N 1
ATOM 642 C CA . ASP A 1 73 ? -11.783 -2.947 -0.948 1.00 87.31 73 ASP A CA 1
ATOM 643 C C . ASP A 1 73 ? -10.449 -2.420 -0.393 1.00 87.31 73 ASP A C 1
ATOM 645 O O . ASP A 1 73 ? -9.656 -1.847 -1.142 1.00 87.31 73 ASP A O 1
ATOM 649 N N . PHE A 1 74 ? -10.208 -2.537 0.917 1.00 92.00 74 PHE A N 1
ATOM 650 C CA . PHE A 1 74 ? -8.934 -2.148 1.510 1.00 92.00 74 PHE A CA 1
ATOM 651 C C . PHE A 1 74 ? -7.908 -3.270 1.284 1.00 92.00 74 PHE A C 1
ATOM 653 O O . PHE A 1 74 ? -8.182 -4.414 1.655 1.00 92.00 74 PHE A O 1
ATOM 660 N N . PRO A 1 75 ? -6.733 -2.990 0.696 1.00 93.19 75 PRO A N 1
ATOM 661 C CA . PRO A 1 75 ? -5.769 -4.018 0.334 1.00 93.19 75 PRO A CA 1
ATOM 662 C C . PRO A 1 75 ? -5.101 -4.575 1.593 1.00 93.19 75 PRO A C 1
ATOM 664 O O . PRO A 1 75 ? -4.225 -3.943 2.175 1.00 93.19 75 PRO A O 1
ATOM 667 N N . HIS A 1 76 ? -5.524 -5.763 2.018 1.00 91.88 76 HIS A N 1
ATOM 668 C CA . HIS A 1 76 ? -5.042 -6.436 3.232 1.00 91.88 76 HIS A CA 1
ATOM 669 C C . HIS A 1 76 ? -4.465 -7.833 2.965 1.00 91.88 76 HIS A C 1
ATOM 671 O O . HIS A 1 76 ? -3.903 -8.447 3.866 1.00 91.88 76 HIS A O 1
ATOM 677 N N . THR A 1 77 ? -4.597 -8.330 1.734 1.00 90.62 77 THR A N 1
ATOM 678 C CA . THR A 1 77 ? -4.042 -9.614 1.292 1.00 90.62 77 THR A CA 1
ATOM 679 C C . THR A 1 77 ? -2.892 -9.353 0.328 1.00 90.62 77 THR A C 1
ATOM 681 O O . THR A 1 77 ? -2.995 -8.469 -0.524 1.00 90.62 77 THR A O 1
ATOM 684 N N . GLU A 1 78 ? -1.809 -10.118 0.451 1.00 94.00 78 GLU A N 1
ATOM 685 C CA . GLU A 1 78 ? -0.692 -10.055 -0.488 1.00 94.00 78 GLU A CA 1
ATOM 686 C C . GLU A 1 78 ? -1.153 -10.491 -1.886 1.00 94.00 78 GLU A C 1
ATOM 688 O O . GLU A 1 78 ? -1.671 -11.591 -2.077 1.00 94.00 78 GLU A O 1
ATOM 693 N N . GLN A 1 79 ? -0.951 -9.624 -2.877 1.00 93.31 79 GLN A N 1
ATOM 694 C CA . GLN A 1 79 ? -1.236 -9.935 -4.270 1.00 93.31 79 GLN A CA 1
ATOM 695 C C . GLN A 1 79 ? -0.197 -9.268 -5.164 1.00 93.31 79 GLN A C 1
ATOM 697 O O . GLN A 1 79 ? -0.078 -8.044 -5.174 1.00 93.31 79 GLN A O 1
ATOM 702 N N . PHE A 1 80 ? 0.518 -10.077 -5.945 1.00 92.12 80 PHE A N 1
ATOM 703 C CA . PHE A 1 80 ? 1.475 -9.578 -6.926 1.00 92.12 80 PHE A CA 1
ATOM 704 C C . PHE A 1 80 ? 0.775 -9.200 -8.229 1.00 92.12 80 PHE A C 1
ATOM 706 O O . PHE A 1 80 ? 0.102 -10.024 -8.851 1.00 92.12 80 PHE A O 1
ATOM 713 N N . LYS A 1 81 ? 0.956 -7.947 -8.641 1.00 92.31 81 LYS A N 1
ATOM 714 C CA . LYS A 1 81 ? 0.436 -7.370 -9.884 1.00 92.31 81 LYS A CA 1
ATOM 715 C C . LYS A 1 81 ? 1.601 -6.899 -10.762 1.00 92.31 81 LYS A C 1
ATOM 717 O O . LYS A 1 81 ? 2.631 -6.512 -10.207 1.00 92.31 81 LYS A O 1
ATOM 722 N N . PRO A 1 82 ? 1.471 -6.921 -12.099 1.00 91.38 82 PRO A N 1
ATOM 723 C CA . PRO A 1 82 ? 2.492 -6.375 -12.995 1.00 91.38 82 PRO A CA 1
ATOM 724 C C . PRO A 1 82 ? 2.763 -4.897 -12.690 1.00 91.38 82 PRO A C 1
ATOM 726 O O . PRO A 1 82 ? 1.814 -4.147 -12.457 1.00 91.38 82 PRO A O 1
ATOM 729 N N . ILE A 1 83 ? 4.030 -4.471 -12.679 1.00 90.00 83 ILE A N 1
ATOM 730 C CA . ILE A 1 83 ? 4.436 -3.106 -12.293 1.00 90.00 83 ILE A CA 1
ATOM 731 C C . ILE A 1 83 ? 3.785 -2.006 -13.138 1.00 90.00 83 ILE A C 1
ATOM 733 O O . ILE A 1 83 ? 3.589 -0.889 -12.665 1.00 90.00 83 ILE A O 1
ATOM 737 N N . GLU A 1 84 ? 3.377 -2.335 -14.359 1.00 87.75 84 GLU A N 1
ATOM 738 C CA . GLU A 1 84 ? 2.688 -1.442 -15.284 1.00 87.75 84 GLU A CA 1
ATOM 739 C C . GLU A 1 84 ? 1.320 -0.996 -14.746 1.00 87.75 84 GLU A C 1
ATOM 741 O O . GLU A 1 84 ? 0.848 0.079 -15.100 1.00 87.75 84 GLU A O 1
ATOM 746 N N . MET A 1 85 ? 0.697 -1.780 -13.856 1.00 90.56 85 MET A N 1
ATOM 747 C CA . MET A 1 85 ? -0.588 -1.445 -13.225 1.00 90.56 85 MET A CA 1
ATOM 748 C C . MET A 1 85 ? -0.457 -0.501 -12.023 1.00 90.56 85 MET A C 1
ATOM 750 O O . MET A 1 85 ? -1.465 0.012 -11.526 1.00 90.56 85 MET A O 1
ATOM 754 N N . LEU A 1 86 ? 0.766 -0.264 -11.539 1.00 90.94 86 LEU A N 1
ATOM 755 C CA . LEU A 1 86 ? 0.989 0.545 -10.344 1.00 90.94 86 LEU A CA 1
ATOM 756 C C . LEU A 1 86 ? 0.548 1.995 -10.556 1.00 90.94 86 LEU A C 1
ATOM 758 O O . LEU A 1 86 ? -0.054 2.598 -9.663 1.00 90.94 86 LEU A O 1
ATOM 762 N N . TRP A 1 87 ? 0.806 2.542 -11.742 1.00 91.38 87 TRP A N 1
ATOM 763 C CA . TRP A 1 87 ? 0.414 3.897 -12.116 1.00 91.38 87 TRP A CA 1
ATOM 764 C C . TRP A 1 87 ? -0.728 3.859 -13.129 1.00 91.38 87 TRP A C 1
ATOM 766 O O . TRP A 1 87 ? -0.740 3.020 -14.022 1.00 91.38 87 TRP A O 1
ATOM 776 N N . ASP A 1 88 ? -1.698 4.762 -12.988 1.00 89.31 88 ASP A N 1
ATOM 777 C CA . ASP A 1 88 ? -2.722 4.942 -14.023 1.00 89.31 88 ASP A CA 1
ATOM 778 C C . ASP A 1 88 ? -2.218 5.835 -15.166 1.00 89.31 88 ASP A C 1
ATOM 780 O O . ASP A 1 88 ? -1.121 6.397 -15.114 1.00 89.31 88 ASP A O 1
ATOM 784 N N . GLU A 1 89 ? -3.052 6.004 -16.195 1.00 86.06 89 GLU A N 1
ATOM 785 C CA . GLU A 1 89 ? -2.794 6.902 -17.330 1.00 86.06 89 GLU A CA 1
ATOM 786 C C . GLU A 1 89 ? -2.575 8.364 -16.896 1.00 86.06 89 GLU A C 1
ATOM 788 O O . GLU A 1 89 ? -1.899 9.125 -17.585 1.00 86.06 89 GLU A O 1
ATOM 793 N N . GLY A 1 90 ? -3.102 8.759 -15.730 1.00 84.50 90 GLY A N 1
ATOM 794 C CA . GLY A 1 90 ? -2.897 10.074 -15.120 1.00 84.50 90 GLY A CA 1
ATOM 795 C C . GLY A 1 90 ? -1.623 10.182 -14.275 1.00 84.50 90 GLY A C 1
ATOM 796 O O . GLY A 1 90 ? -1.391 11.220 -13.653 1.00 84.50 90 GLY A O 1
ATOM 797 N N . GLY A 1 91 ? -0.811 9.124 -14.215 1.00 84.88 91 GLY A N 1
ATOM 798 C CA . GLY A 1 91 ? 0.430 9.062 -13.451 1.00 84.88 91 GLY A CA 1
ATOM 799 C C . GLY A 1 91 ? 0.251 8.902 -11.939 1.00 84.88 91 GLY A C 1
ATOM 800 O O . GLY A 1 91 ? 1.255 8.909 -11.224 1.00 84.88 91 GLY A O 1
ATOM 801 N N . LYS A 1 92 ? -0.979 8.737 -11.432 1.00 89.25 92 LYS A N 1
ATOM 802 C CA . LYS A 1 92 ? -1.225 8.511 -10.001 1.00 89.25 92 LYS A CA 1
ATOM 803 C C . LYS A 1 92 ? -0.914 7.068 -9.643 1.00 89.25 92 LYS A C 1
ATOM 805 O O . LYS A 1 92 ? -1.266 6.144 -10.379 1.00 89.25 92 LYS A O 1
ATOM 810 N N . SER A 1 93 ? -0.275 6.869 -8.498 1.00 92.50 93 SER A N 1
ATOM 811 C CA . SER A 1 93 ? 0.035 5.533 -7.997 1.00 92.50 93 SER A CA 1
ATOM 812 C C . SER A 1 93 ? -1.189 4.852 -7.373 1.00 92.50 93 SER A C 1
ATOM 814 O O . SER A 1 93 ? -2.163 5.503 -6.982 1.00 92.50 93 SER A O 1
ATOM 816 N N . GLU A 1 94 ? -1.131 3.530 -7.213 1.00 91.62 94 GLU A N 1
ATOM 817 C CA . GLU A 1 94 ? -2.134 2.771 -6.456 1.00 91.62 94 GLU A CA 1
ATOM 818 C C . GLU A 1 94 ? -2.278 3.293 -5.019 1.00 91.62 94 GLU A C 1
ATOM 820 O O . GLU A 1 94 ? -3.400 3.390 -4.522 1.00 91.62 94 GLU A O 1
ATOM 825 N N . LEU A 1 95 ? -1.181 3.733 -4.388 1.00 92.62 95 LEU A N 1
ATOM 826 C CA . LEU A 1 95 ? -1.228 4.376 -3.072 1.00 92.62 95 LEU A CA 1
ATOM 827 C C . LEU A 1 95 ? -1.978 5.711 -3.086 1.00 92.62 95 LEU A C 1
ATOM 829 O O . LEU A 1 95 ? -2.7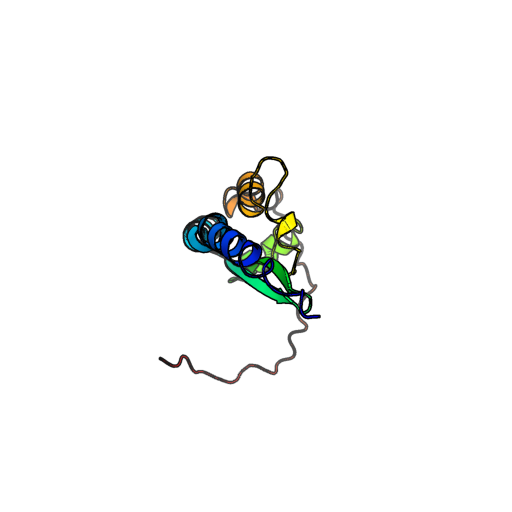30 5.982 -2.154 1.00 92.62 95 LEU A O 1
ATOM 833 N N . ASP A 1 96 ? -1.831 6.534 -4.127 1.00 93.38 96 ASP A N 1
ATOM 834 C CA . ASP A 1 96 ? -2.579 7.797 -4.225 1.00 93.38 96 ASP A CA 1
ATOM 835 C C . ASP A 1 96 ? -4.079 7.547 -4.302 1.00 93.38 96 ASP A C 1
ATOM 837 O O . ASP A 1 96 ? -4.867 8.198 -3.612 1.00 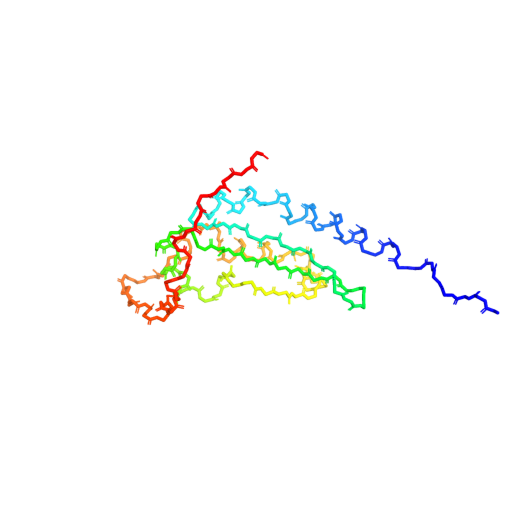93.38 96 ASP A O 1
ATOM 841 N N . ARG A 1 97 ? -4.480 6.565 -5.115 1.00 92.56 97 ARG A N 1
ATOM 842 C CA . ARG A 1 97 ? -5.880 6.145 -5.218 1.00 92.56 97 ARG A CA 1
ATOM 843 C C . ARG A 1 97 ? -6.377 5.579 -3.890 1.00 92.56 97 ARG A C 1
ATOM 845 O O . ARG A 1 97 ? -7.480 5.918 -3.460 1.00 92.56 97 ARG A O 1
ATOM 852 N N . LEU A 1 98 ? -5.551 4.780 -3.214 1.00 93.31 98 LEU A N 1
ATOM 853 C CA . LEU A 1 98 ? -5.875 4.218 -1.909 1.00 93.31 98 LEU A CA 1
ATOM 854 C C . LEU A 1 98 ? -6.086 5.312 -0.860 1.00 93.31 98 LEU A C 1
ATOM 856 O O . LEU A 1 98 ? -7.092 5.291 -0.161 1.00 93.31 98 LEU A O 1
ATOM 860 N N . PHE A 1 99 ? -5.179 6.282 -0.766 1.00 93.81 99 PHE A N 1
ATOM 861 C CA . PHE A 1 99 ? -5.263 7.372 0.206 1.00 93.81 99 PHE A CA 1
ATOM 862 C C . PHE A 1 99 ? -6.351 8.392 -0.132 1.00 93.81 99 PHE A C 1
ATOM 864 O O . PHE A 1 99 ? -6.861 9.054 0.768 1.00 93.81 99 PHE A O 1
ATOM 871 N N . ALA A 1 100 ? -6.741 8.520 -1.400 1.00 93.00 100 ALA A N 1
ATOM 872 C CA . ALA A 1 100 ? -7.919 9.293 -1.775 1.00 93.00 100 ALA A CA 1
ATOM 873 C C . ALA A 1 100 ? -9.210 8.591 -1.324 1.00 93.00 100 ALA A C 1
ATOM 875 O O . ALA A 1 100 ? -10.106 9.238 -0.783 1.00 93.00 100 ALA A O 1
ATOM 876 N N . ARG A 1 101 ? -9.294 7.266 -1.513 1.00 92.12 101 ARG A N 1
ATOM 877 C CA . ARG A 1 101 ? -10.459 6.461 -1.117 1.00 92.12 101 ARG A CA 1
ATOM 878 C C . ARG A 1 101 ? -10.570 6.304 0.399 1.00 92.12 101 ARG A C 1
ATOM 880 O O . ARG A 1 101 ? -11.663 6.401 0.949 1.00 92.12 101 ARG A O 1
ATOM 887 N N . PHE A 1 102 ? -9.439 6.096 1.061 1.00 92.81 102 PHE A N 1
ATOM 888 C CA . PHE A 1 102 ? -9.318 5.927 2.501 1.00 92.81 102 PHE A CA 1
ATOM 889 C C . PHE A 1 102 ? -8.279 6.913 3.052 1.00 92.81 102 PHE A C 1
ATOM 891 O O . PHE A 1 102 ? -7.104 6.576 3.190 1.00 92.81 102 PHE A O 1
ATOM 898 N N . PRO A 1 103 ? -8.672 8.155 3.384 1.00 92.19 103 PRO A N 1
ATOM 899 C CA . PRO A 1 103 ? -7.717 9.165 3.838 1.00 92.19 103 PRO A CA 1
ATOM 900 C C . PRO A 1 103 ? -6.992 8.799 5.133 1.00 92.19 103 PRO A C 1
ATOM 902 O O . PRO A 1 103 ? -5.823 9.145 5.301 1.00 92.19 103 PRO A O 1
ATOM 905 N N . THR A 1 104 ? -7.688 8.120 6.048 1.00 92.44 104 THR A N 1
ATOM 906 C CA . THR A 1 104 ? -7.179 7.722 7.370 1.00 92.44 104 THR A CA 1
ATOM 907 C C . THR A 1 104 ? -7.849 6.438 7.848 1.00 92.44 104 THR A C 1
ATOM 909 O O . THR A 1 104 ? -8.927 6.080 7.373 1.00 92.44 104 THR A O 1
ATOM 912 N N . GLN A 1 105 ? -7.317 5.804 8.889 1.00 89.94 105 GLN A N 1
ATOM 913 C CA . GLN A 1 105 ? -7.948 4.656 9.548 1.00 89.94 105 GLN A CA 1
ATOM 914 C C . GLN A 1 105 ? -9.414 4.878 9.949 1.00 89.94 105 GLN A C 1
ATOM 916 O O . GLN A 1 105 ? -10.204 3.937 9.973 1.00 89.94 105 GLN A O 1
ATOM 921 N N . ARG A 1 106 ? -9.816 6.120 10.256 1.00 87.56 106 ARG A N 1
ATOM 922 C CA . ARG A 1 106 ? -11.214 6.430 10.602 1.00 87.56 106 ARG A CA 1
ATOM 923 C C . ARG A 1 106 ? -12.166 6.199 9.429 1.00 87.56 106 ARG A C 1
ATOM 925 O O . ARG A 1 106 ? -13.319 5.866 9.674 1.00 87.56 106 ARG A O 1
ATOM 932 N N . SER A 1 107 ? -11.682 6.337 8.195 1.00 88.69 107 SER A N 1
ATOM 933 C CA . SER A 1 107 ? -12.467 6.101 6.976 1.00 88.69 107 SER A CA 1
ATOM 934 C C . SER A 1 107 ? -12.708 4.620 6.671 1.00 88.69 107 SER A C 1
ATOM 936 O O . SER A 1 107 ? -13.602 4.310 5.896 1.00 88.69 107 SER A O 1
ATOM 938 N N . LEU A 1 108 ? -11.971 3.711 7.321 1.00 86.25 108 LEU A N 1
ATOM 939 C CA . LEU A 1 108 ? -12.201 2.266 7.225 1.00 86.25 108 LEU A CA 1
ATOM 940 C C . LEU A 1 108 ? -13.352 1.794 8.130 1.00 86.25 108 LEU A C 1
ATOM 942 O O . LEU A 1 108 ? -13.729 0.627 8.109 1.00 86.25 108 LEU A O 1
ATOM 946 N N . LYS A 1 109 ? -13.902 2.669 8.982 1.00 79.31 109 LYS A N 1
ATOM 947 C CA . LYS A 1 109 ? -14.983 2.283 9.891 1.00 79.31 109 LYS A CA 1
ATOM 948 C C . LYS A 1 109 ? -16.286 2.094 9.107 1.00 79.31 109 LYS A C 1
ATOM 950 O O . LYS A 1 109 ? -16.692 3.019 8.401 1.00 79.31 109 LYS A O 1
ATOM 955 N N . PRO A 1 110 ? -16.995 0.965 9.278 1.00 67.56 110 PRO A N 1
ATOM 956 C CA . PRO A 1 110 ? -18.313 0.803 8.685 1.00 67.56 110 PRO A CA 1
ATOM 957 C C . PRO A 1 110 ? -19.290 1.841 9.252 1.00 67.56 110 PRO A C 1
ATOM 959 O O . PRO A 1 110 ? -19.253 2.183 10.434 1.00 67.56 110 PRO A O 1
ATOM 962 N N . ALA A 1 111 ? -20.206 2.321 8.407 1.00 64.12 111 ALA A N 1
ATOM 963 C CA . ALA A 1 111 ? -21.168 3.371 8.750 1.00 64.12 111 ALA A CA 1
ATOM 964 C C . ALA A 1 111 ? -22.212 2.965 9.814 1.00 64.12 111 ALA A C 1
ATOM 966 O O . ALA A 1 111 ? -22.983 3.812 10.263 1.00 64.12 111 ALA A O 1
ATOM 967 N N . LYS A 1 112 ? -22.276 1.686 10.220 1.00 57.53 112 LYS A N 1
ATOM 968 C CA . LYS A 1 112 ? -23.228 1.183 11.224 1.00 57.53 112 LYS A CA 1
ATOM 969 C C . LYS A 1 112 ? -22.544 0.255 12.240 1.00 57.53 112 LYS A C 1
ATOM 971 O O . LYS A 1 112 ? -21.723 -0.566 11.843 1.00 57.53 112 LYS A O 1
ATOM 976 N N . PRO A 1 113 ? -22.924 0.316 13.531 1.00 54.81 113 PRO A N 1
ATOM 977 C CA . PRO A 1 113 ? -22.310 -0.448 14.619 1.00 54.81 113 PRO A CA 1
ATOM 978 C C . PRO A 1 113 ? -22.776 -1.912 14.712 1.00 54.81 113 PRO A C 1
ATOM 980 O O . PRO A 1 113 ? -22.540 -2.554 15.733 1.00 54.81 113 PRO A O 1
ATOM 983 N N . ASN A 1 114 ? -23.406 -2.477 13.678 1.00 53.94 114 ASN A N 1
ATOM 984 C CA . ASN A 1 114 ? -23.701 -3.911 13.659 1.00 53.94 114 ASN A CA 1
ATOM 985 C C . ASN A 1 114 ? -22.434 -4.669 13.249 1.00 53.94 114 ASN A C 1
ATOM 987 O O . ASN A 1 114 ? -22.303 -5.118 12.112 1.00 53.94 114 ASN A O 1
ATOM 991 N N . TRP A 1 115 ? -21.491 -4.761 14.189 1.00 57.25 115 TRP A N 1
ATOM 992 C CA . TRP A 1 115 ? -20.299 -5.600 14.106 1.00 57.25 115 TRP A CA 1
ATOM 993 C C . TRP A 1 115 ? -20.742 -7.062 14.130 1.00 57.25 115 TRP A C 1
ATOM 995 O O . TRP A 1 115 ? -20.794 -7.701 15.180 1.00 57.25 115 TRP A O 1
ATOM 1005 N N . VAL A 1 116 ? -21.135 -7.588 12.974 1.00 55.88 116 VAL A N 1
ATOM 1006 C CA . VAL A 1 116 ? -21.325 -9.028 12.819 1.00 55.88 116 VAL A CA 1
ATOM 1007 C C . VAL A 1 116 ? -19.929 -9.640 12.817 1.00 55.88 116 VAL A C 1
ATOM 1009 O O . VAL A 1 116 ? -19.101 -9.263 11.992 1.00 55.88 116 VAL A O 1
ATOM 1012 N N . ASN A 1 117 ? -19.649 -10.547 13.757 1.00 51.62 117 ASN A N 1
ATOM 1013 C CA . ASN A 1 117 ? -18.392 -11.290 13.774 1.00 51.62 117 ASN A CA 1
ATOM 1014 C C . ASN A 1 117 ? -18.211 -11.988 12.423 1.00 51.62 117 ASN A C 1
ATOM 1016 O O . ASN A 1 117 ? -18.959 -12.909 12.089 1.00 51.62 117 ASN A O 1
ATOM 1020 N N . CYS A 1 118 ? -17.200 -11.582 11.664 1.00 51.81 118 CYS A N 1
ATOM 1021 C CA . CYS A 1 118 ? -16.734 -12.342 10.518 1.00 51.81 118 CYS A CA 1
ATOM 1022 C C . CYS A 1 118 ? -16.007 -13.583 11.046 1.00 51.81 118 CYS A C 1
ATOM 1024 O O . CYS A 1 118 ? -14.795 -13.600 11.208 1.00 51.81 118 CYS A O 1
ATOM 1026 N N . LEU A 1 119 ? -16.785 -14.616 11.376 1.00 46.72 119 LEU A N 1
ATOM 1027 C CA . LEU A 1 119 ? -16.350 -15.939 11.846 1.00 46.72 119 LEU A CA 1
ATOM 1028 C C . LEU A 1 119 ? -15.668 -16.773 10.741 1.00 46.72 119 LEU A C 1
ATOM 1030 O O . LEU A 1 119 ? -15.806 -17.990 10.689 1.00 46.72 119 LEU A O 1
ATOM 1034 N N . TRP A 1 120 ? -14.912 -16.126 9.859 1.00 49.88 120 TRP A N 1
ATOM 1035 C CA . TRP A 1 120 ? -14.156 -16.774 8.797 1.00 49.88 120 TRP A CA 1
ATOM 1036 C C . TRP A 1 120 ? -12.743 -16.203 8.812 1.00 49.88 120 TRP A C 1
ATOM 1038 O O . TRP A 1 120 ? -12.486 -15.194 8.172 1.00 49.88 120 TRP A O 1
ATOM 104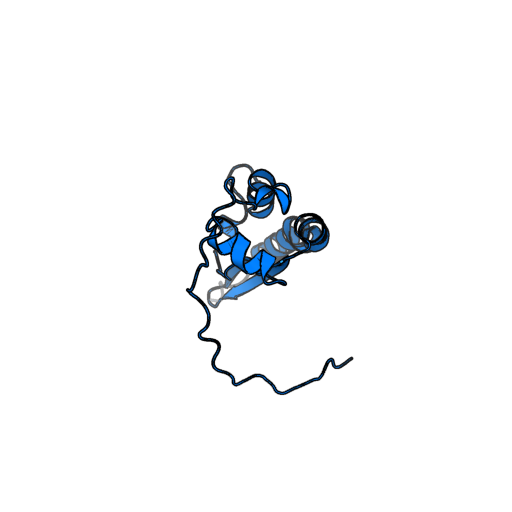8 N N . ILE A 1 121 ? -11.891 -16.812 9.641 1.00 44.66 121 ILE A N 1
ATOM 1049 C CA . ILE A 1 121 ? -10.439 -17.071 9.514 1.00 44.66 121 ILE A CA 1
ATOM 1050 C C . ILE A 1 121 ? -9.925 -17.303 10.947 1.00 44.66 121 ILE A C 1
ATOM 1052 O O . ILE A 1 121 ? -9.285 -16.476 11.583 1.00 44.66 121 ILE A O 1
ATOM 1056 N N . SER A 1 122 ? -10.247 -18.470 11.490 1.00 40.34 122 SER A N 1
ATOM 1057 C CA . SER A 1 122 ? -9.480 -19.079 12.576 1.00 40.34 122 SER A CA 1
ATOM 1058 C C . SER A 1 122 ? -9.332 -20.565 12.275 1.00 40.34 122 SER A C 1
ATOM 1060 O O . SER A 1 122 ? -9.801 -21.440 12.990 1.00 40.34 122 SER A O 1
ATOM 1062 N N . GLN A 1 123 ? -8.652 -20.842 11.165 1.00 41.53 123 GLN A N 1
ATOM 1063 C CA . GLN A 1 123 ? -7.840 -22.047 11.036 1.00 41.53 123 GLN A CA 1
ATOM 1064 C C . GLN A 1 123 ? -6.379 -21.609 10.958 1.00 41.53 123 GLN A C 1
ATOM 1066 O O . GLN A 1 123 ? -5.706 -21.763 9.947 1.00 41.53 123 GLN A O 1
ATOM 1071 N N . ILE A 1 124 ? -5.904 -21.013 12.052 1.00 47.00 124 ILE A N 1
ATOM 1072 C CA . ILE A 1 124 ? -4.489 -21.096 12.390 1.00 47.00 124 ILE A CA 1
ATOM 1073 C C . ILE A 1 124 ? -4.328 -22.503 12.978 1.00 47.00 124 ILE A C 1
ATOM 1075 O O . ILE A 1 124 ? -4.902 -22.755 14.038 1.00 47.00 124 ILE A O 1
ATOM 1079 N N . PRO A 1 125 ? -3.627 -23.453 12.336 1.00 38.72 125 PRO A N 1
ATOM 1080 C CA . PRO A 1 125 ? -3.175 -24.622 13.070 1.00 38.72 125 PRO A CA 1
ATOM 1081 C C . PRO A 1 125 ? -2.204 -24.138 14.157 1.00 38.72 125 PRO A C 1
ATOM 1083 O O . PRO A 1 125 ? -1.224 -23.451 13.863 1.00 38.72 125 PRO A O 1
ATOM 1086 N N . ASP A 1 126 ? -2.502 -24.474 15.414 1.00 42.69 126 ASP A N 1
ATOM 1087 C CA . ASP A 1 126 ? -1.655 -24.287 16.599 1.00 42.69 126 ASP A CA 1
ATOM 1088 C C . ASP A 1 126 ? -0.295 -25.003 16.432 1.00 42.69 126 ASP A C 1
ATOM 1090 O O . ASP A 1 126 ? -0.059 -26.061 17.011 1.00 42.69 126 ASP A O 1
ATOM 1094 N N . ILE A 1 127 ? 0.612 -24.472 15.604 1.00 45.78 127 ILE A N 1
ATOM 1095 C CA . ILE A 1 127 ? 1.951 -25.062 15.405 1.00 45.78 127 ILE A CA 1
ATOM 1096 C C . ILE A 1 127 ? 3.090 -24.047 15.591 1.00 45.78 127 ILE A C 1
ATOM 1098 O O . ILE A 1 127 ? 4.210 -24.448 15.883 1.00 45.78 127 ILE A O 1
ATOM 1102 N N . PHE A 1 128 ? 2.841 -22.734 15.577 1.00 42.12 128 PHE A N 1
ATOM 1103 C CA . PHE A 1 128 ? 3.905 -21.739 15.802 1.00 42.12 128 PHE A CA 1
ATOM 1104 C C . PHE A 1 128 ? 3.725 -20.942 17.098 1.00 42.12 128 PHE A C 1
ATOM 1106 O O . PHE A 1 128 ? 3.762 -19.716 17.125 1.00 42.12 128 PHE A O 1
ATOM 1113 N N . LYS A 1 129 ? 3.603 -21.665 18.216 1.00 42.50 129 LYS A N 1
ATOM 1114 C CA . LYS A 1 129 ? 3.921 -21.158 19.561 1.00 42.50 129 LYS A CA 1
ATOM 1115 C C . LYS A 1 129 ? 5.305 -21.638 20.003 1.00 42.50 129 LYS A C 1
ATOM 1117 O O . LYS A 1 129 ? 5.465 -22.150 21.098 1.00 42.50 129 LYS A O 1
ATOM 1122 N N . THR A 1 130 ? 6.326 -21.442 19.177 1.00 43.25 130 THR A N 1
ATOM 1123 C CA . THR A 1 130 ? 7.722 -21.619 19.603 1.00 43.25 130 THR A CA 1
ATOM 1124 C C . THR A 1 130 ? 8.642 -20.949 18.600 1.00 43.25 130 THR A C 1
ATOM 1126 O O . THR A 1 130 ? 9.009 -21.530 17.586 1.00 43.25 130 THR A O 1
ATOM 1129 N N . SER A 1 131 ? 9.043 -19.719 18.899 1.00 34.47 131 SER A N 1
ATOM 1130 C CA . SER A 1 131 ? 10.455 -19.373 19.094 1.00 34.47 131 SER A CA 1
ATOM 1131 C C . SER A 1 131 ? 10.601 -17.861 19.098 1.00 34.47 131 SER A C 1
ATOM 1133 O O . SER A 1 131 ? 10.415 -17.176 18.097 1.00 34.47 131 SER A O 1
ATOM 1135 N N . ARG A 1 132 ? 10.988 -17.354 20.271 1.00 46.19 132 ARG A N 1
ATOM 1136 C CA . ARG A 1 132 ? 11.822 -16.160 20.361 1.00 46.19 132 ARG A CA 1
ATOM 1137 C C . ARG A 1 132 ? 12.965 -16.325 19.361 1.00 46.19 132 ARG A C 1
ATOM 1139 O O . ARG A 1 132 ? 13.537 -17.407 19.314 1.00 46.19 132 ARG A O 1
ATOM 1146 N N . ILE A 1 133 ? 13.300 -15.264 18.641 1.00 38.19 133 ILE A N 1
ATOM 1147 C CA . ILE A 1 133 ? 14.649 -14.690 18.537 1.00 38.19 133 ILE A CA 1
ATOM 1148 C C . ILE A 1 133 ? 14.539 -13.528 17.543 1.00 38.19 133 ILE A C 1
ATOM 1150 O O . ILE A 1 133 ? 14.513 -13.708 16.330 1.00 38.19 133 ILE A O 1
ATOM 1154 N N . CYS A 1 134 ? 14.472 -12.315 18.093 1.00 33.97 134 CYS A N 1
ATOM 1155 C CA . CYS A 1 134 ? 15.119 -11.176 17.462 1.00 33.97 134 CYS A CA 1
ATOM 1156 C C . CYS A 1 134 ? 16.619 -11.475 17.474 1.00 33.97 134 CYS A C 1
ATOM 1158 O O . CYS A 1 134 ? 17.168 -11.723 18.550 1.00 33.97 134 CYS A O 1
ATOM 1160 N N . ASN A 1 135 ? 17.279 -11.444 16.321 1.00 36.06 135 ASN A N 1
ATOM 1161 C CA . ASN A 1 135 ? 18.733 -11.419 16.262 1.00 36.06 135 ASN A CA 1
ATOM 1162 C C . ASN A 1 135 ? 19.184 -10.164 15.513 1.00 36.06 135 ASN A C 1
ATOM 1164 O O . ASN A 1 135 ? 18.936 -10.053 14.319 1.00 36.06 135 ASN A O 1
ATOM 1168 N N . ARG A 1 136 ? 19.812 -9.290 16.313 1.00 40.22 136 ARG A N 1
ATOM 1169 C CA . ARG A 1 136 ? 20.818 -8.247 16.043 1.00 40.22 136 ARG A CA 1
ATOM 1170 C C . ARG A 1 136 ? 20.659 -7.338 14.832 1.00 40.22 136 ARG A C 1
ATOM 1172 O O . ARG A 1 136 ? 20.892 -7.806 13.703 1.00 40.22 136 ARG A O 1
#

Organism: NCBI:txid118168

pLDDT: mean 77.44, std 19.98, range [33.97, 96.06]

Foldseek 3Di:
DDDDDDPLPPPVVVLVVVCCVQPVVCQVVVCVQEVQWRWDWDWDADPPSWIWIWTATAGNDPVSVLLCVQVVVHGHDTDIDTSVVQADPVRHGPVNVNCVCRVGPVSSDDPDPPSDPPPPDPPPPPDPPDDDDDDD

Radius of gyration: 18.88 Å; chains: 1; bounding box: 50×35×56 Å

Sequence (136 aa):
MILLTEQDIDIDDITRKRWERDIYNRFKEARERFPEFFPCFELRNYPVNRLYYSIHFQPLTQYAERVICHTPDFPHTEQFKPIEMLWDEGGKSELDRLFARFPTQRSLKPAKPNWVNCLWISQIPDIFKTSRICNR

Secondary structure (DSSP, 8-state):
-----SSSSSHHHHHHHHHHHHTGGGHHHHHHH-TTEEEEEEEEEETTTEEEEEEEEEE-SHHHHHHHHH-TTS--S---EEGGGSB-TT--BHHHHHHHH-SSGGGGS-SS-------------TT---------